Protein AF-A0A7R9HGD5-F1 (afdb_monomer)

Sequence (124 aa):
MEGQLSLEMETNQNRPCTAWNLSVLYHETDTSDETGDLAHTFCPRDIVKSYSLPWRLGTVLLRLRAMTRTLPEYVLRWRSQSVFANTRVSGPTTTPKQSAACHSARATYKFLSALSLLVLVVNC

Radius of gyration: 26.44 Å; Cα contacts (8 Å, |Δi|>4): 185; chains: 1; bounding box: 60×54×50 Å

Secondary structure (DSSP, 8-state):
-EEEEEEEEE------TTTEEEEEEEE-TT---TT-EEEEEE-TT-SEEEEEPPSS-SEEEEEEEE-SSSPP--EEEEEEEEE-----------------------------SS----------

Structure (mmCIF, N/CA/C/O backbone):
data_AF-A0A7R9HGD5-F1
#
_entry.id   AF-A0A7R9HGD5-F1
#
loop_
_atom_site.group_PDB
_atom_site.id
_atom_site.type_symbol
_atom_site.label_atom_id
_atom_site.label_alt_id
_atom_site.label_comp_id
_atom_site.label_asym_id
_atom_site.label_entity_id
_atom_site.label_seq_id
_atom_site.pdbx_PDB_ins_code
_atom_site.Cartn_x
_atom_site.Cartn_y
_atom_site.Cartn_z
_atom_site.occupancy
_atom_site.B_iso_or_equiv
_atom_site.auth_seq_id
_atom_site.auth_comp_id
_atom_site.auth_asym_id
_atom_site.auth_atom_id
_atom_site.pdbx_PDB_model_num
ATOM 1 N N . MET A 1 1 ? 13.641 5.629 -20.429 1.00 52.06 1 MET A N 1
ATOM 2 C CA . MET A 1 1 ? 14.027 6.230 -19.137 1.00 52.06 1 MET A CA 1
ATOM 3 C C . MET A 1 1 ? 13.752 5.163 -18.099 1.00 52.06 1 MET A C 1
ATOM 5 O O . MET A 1 1 ? 12.608 4.749 -18.002 1.00 52.06 1 MET A O 1
ATOM 9 N N . GLU A 1 2 ? 14.780 4.611 -17.461 1.00 63.50 2 GLU A N 1
ATOM 10 C CA . GLU A 1 2 ? 14.607 3.523 -16.488 1.00 63.50 2 GLU A CA 1
ATOM 11 C C . GLU A 1 2 ? 14.627 4.124 -15.088 1.00 63.50 2 GLU A C 1
ATOM 13 O O . GLU A 1 2 ? 15.491 4.946 -14.763 1.00 63.50 2 GLU A O 1
ATOM 18 N N . GLY A 1 3 ? 13.639 3.777 -14.272 1.00 72.81 3 GLY A N 1
ATOM 19 C CA . GLY A 1 3 ? 13.508 4.343 -12.943 1.00 72.81 3 GLY A CA 1
ATOM 20 C C . GLY A 1 3 ? 12.855 3.372 -11.980 1.00 72.81 3 GLY A C 1
ATOM 21 O O . GLY A 1 3 ? 11.968 2.616 -12.355 1.00 72.81 3 GLY A O 1
ATOM 22 N N . GLN A 1 4 ? 13.306 3.387 -10.733 1.00 84.25 4 GLN A N 1
ATOM 23 C CA . GLN A 1 4 ? 12.769 2.543 -9.678 1.00 84.25 4 GLN A CA 1
ATOM 24 C C . GLN A 1 4 ? 11.782 3.344 -8.831 1.00 84.25 4 GLN A C 1
ATOM 26 O O . GLN A 1 4 ? 12.113 4.422 -8.327 1.00 84.25 4 GLN A O 1
ATOM 31 N N . LEU A 1 5 ? 10.574 2.812 -8.646 1.00 88.31 5 LEU A N 1
ATOM 32 C CA . LEU A 1 5 ? 9.587 3.366 -7.725 1.00 88.31 5 LEU A CA 1
ATOM 33 C C . LEU A 1 5 ? 9.574 2.533 -6.443 1.00 88.31 5 LEU A C 1
ATOM 35 O O . LEU A 1 5 ? 9.388 1.319 -6.472 1.00 88.31 5 LEU A O 1
ATOM 39 N N . SER A 1 6 ? 9.757 3.196 -5.309 1.00 90.94 6 SER A N 1
AT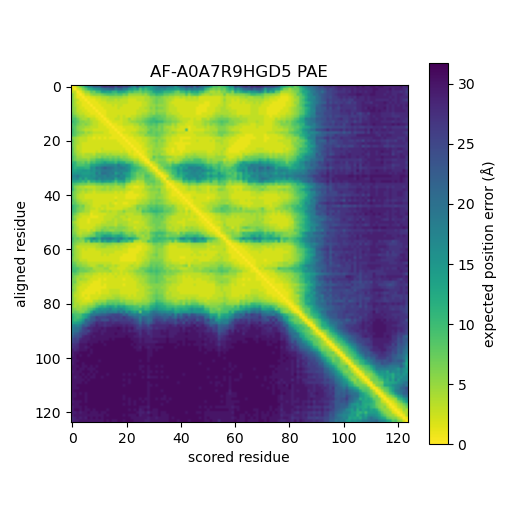OM 40 C CA . SER A 1 6 ? 9.612 2.590 -3.986 1.00 90.94 6 SER A CA 1
ATO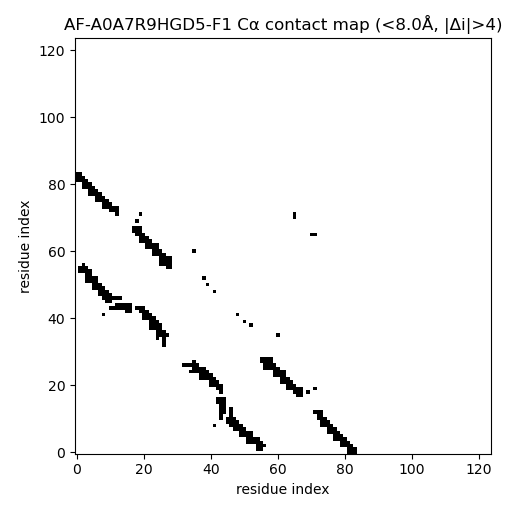M 41 C C . SER A 1 6 ? 8.382 3.160 -3.299 1.00 90.94 6 SER A C 1
ATOM 43 O O . SER A 1 6 ? 8.152 4.369 -3.324 1.00 90.94 6 SER A O 1
ATOM 45 N N . LEU A 1 7 ? 7.587 2.277 -2.713 1.00 93.44 7 LEU A N 1
ATOM 46 C CA . LEU A 1 7 ? 6.416 2.585 -1.908 1.00 93.44 7 LEU A CA 1
ATOM 47 C C . LEU A 1 7 ? 6.696 2.175 -0.471 1.00 93.44 7 LEU A C 1
ATOM 49 O O . LEU A 1 7 ? 7.318 1.147 -0.225 1.00 93.44 7 LEU A O 1
ATOM 53 N N . GLU A 1 8 ? 6.2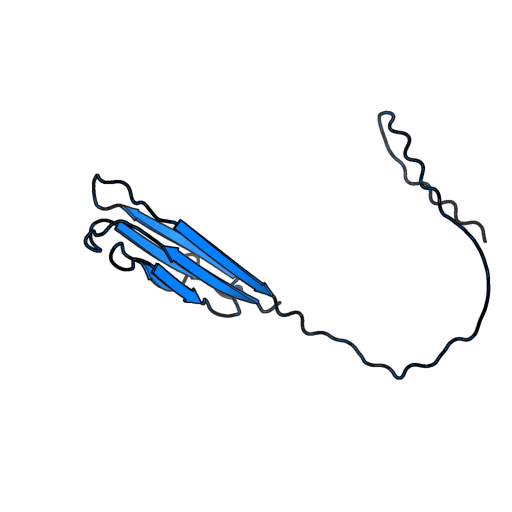10 2.957 0.472 1.00 95.25 8 GLU A N 1
ATOM 54 C CA . GLU A 1 8 ? 6.219 2.648 1.891 1.00 95.25 8 GLU A CA 1
ATOM 55 C C . GLU A 1 8 ? 4.838 2.949 2.447 1.00 95.25 8 GLU A C 1
ATOM 57 O O . GLU A 1 8 ? 4.296 4.034 2.236 1.00 95.25 8 GLU A O 1
ATOM 62 N N . MET A 1 9 ? 4.272 1.977 3.143 1.00 95.31 9 MET A N 1
ATOM 63 C CA . MET A 1 9 ? 3.030 2.122 3.867 1.00 95.31 9 MET A CA 1
ATOM 64 C C . MET A 1 9 ? 3.299 1.990 5.360 1.00 95.31 9 MET A C 1
ATOM 66 O O . MET A 1 9 ? 4.035 1.106 5.794 1.00 95.31 9 MET A O 1
ATOM 70 N N . GLU A 1 10 ? 2.684 2.874 6.130 1.00 97.06 10 GLU A N 1
ATOM 71 C CA . GLU A 1 10 ? 2.703 2.874 7.584 1.00 97.06 10 GLU A CA 1
ATOM 72 C C . GLU A 1 10 ? 1.271 2.962 8.120 1.00 97.06 10 GLU A C 1
ATOM 74 O O . GLU A 1 10 ? 0.435 3.680 7.573 1.00 97.06 10 GLU A O 1
ATOM 79 N N . THR A 1 11 ? 0.969 2.251 9.200 1.00 95.94 11 THR A N 1
ATOM 80 C CA . THR A 1 11 ? -0.320 2.307 9.892 1.00 95.94 11 THR A CA 1
ATOM 81 C C . THR A 1 11 ? -0.146 2.041 11.381 1.00 95.94 11 THR A C 1
ATOM 83 O O . THR A 1 11 ? 0.613 1.170 11.795 1.00 95.94 11 THR A O 1
ATOM 86 N N . ASN A 1 12 ? -0.905 2.767 12.202 1.00 95.94 12 ASN A N 1
ATOM 87 C CA . ASN A 1 12 ? -0.982 2.529 13.646 1.00 95.94 12 ASN A CA 1
ATOM 88 C C . ASN A 1 12 ? -2.152 1.599 14.024 1.00 95.94 12 ASN A C 1
ATOM 90 O O . ASN A 1 12 ? -2.405 1.349 15.204 1.00 95.94 12 ASN A O 1
ATOM 94 N N . GLN A 1 13 ? -2.898 1.083 13.041 1.00 92.25 13 GLN A N 1
ATOM 95 C CA . GLN A 1 13 ? -4.088 0.276 13.287 1.00 92.25 13 GLN A CA 1
ATOM 96 C C . GLN A 1 13 ? -3.748 -1.204 13.463 1.00 92.25 13 GLN A C 1
ATOM 98 O O . GLN A 1 13 ? -3.577 -1.940 12.500 1.00 92.25 13 GLN A O 1
ATOM 103 N N . ASN A 1 14 ? -3.792 -1.701 14.700 1.00 92.12 14 ASN A N 1
ATOM 104 C CA . ASN A 1 14 ? -3.615 -3.128 14.983 1.00 92.12 14 ASN A CA 1
ATOM 105 C C . ASN A 1 14 ? -4.911 -3.936 14.741 1.00 92.12 14 ASN A C 1
ATOM 107 O O . ASN A 1 14 ? -5.574 -4.398 15.674 1.00 92.12 14 ASN A O 1
ATOM 111 N N . ARG A 1 15 ? -5.316 -4.067 13.476 1.00 92.12 15 ARG A N 1
ATOM 112 C CA . ARG A 1 15 ? -6.539 -4.766 13.036 1.00 92.12 15 ARG A CA 1
ATOM 113 C C . ARG A 1 15 ? -6.195 -6.012 12.202 1.00 92.12 15 ARG A C 1
ATOM 115 O O . ARG A 1 15 ? -5.076 -6.132 11.709 1.00 92.12 15 ARG A O 1
ATOM 122 N N . PRO A 1 16 ? -7.105 -6.994 12.060 1.00 94.38 16 PRO A N 1
ATOM 123 C CA . PRO A 1 16 ? -6.870 -8.124 11.158 1.00 94.38 16 PRO A CA 1
ATOM 124 C C . PRO A 1 16 ? -6.791 -7.658 9.693 1.00 94.38 16 PRO A C 1
ATOM 126 O O . PRO A 1 16 ? -7.418 -6.665 9.333 1.00 94.38 16 PRO A O 1
ATOM 129 N N . CYS A 1 17 ? -6.100 -8.405 8.821 1.00 93.50 17 CYS A N 1
ATOM 130 C CA . CYS A 1 17 ? -6.035 -8.100 7.379 1.00 93.50 17 CYS A CA 1
ATOM 131 C C . CYS A 1 17 ? -7.411 -8.119 6.677 1.00 93.50 17 CYS A C 1
ATOM 133 O O . CYS A 1 17 ? -7.560 -7.588 5.582 1.00 93.50 17 CYS A O 1
ATOM 135 N N . THR A 1 18 ? -8.431 -8.709 7.307 1.00 94.88 18 THR A N 1
ATOM 136 C CA . THR A 1 18 ? -9.827 -8.672 6.849 1.00 94.88 18 THR A CA 1
ATOM 137 C C . THR A 1 18 ? -10.539 -7.360 7.177 1.00 94.88 18 THR A C 1
ATOM 139 O O . THR A 1 18 ? -11.689 -7.196 6.788 1.00 94.88 18 THR A O 1
ATOM 142 N N . ALA A 1 19 ? -9.897 -6.426 7.890 1.00 96.44 19 ALA A N 1
ATOM 143 C CA . ALA A 1 19 ? -10.467 -5.113 8.173 1.00 96.44 19 ALA A CA 1
ATOM 144 C C . ALA A 1 19 ? -10.358 -4.178 6.965 1.00 96.44 19 ALA A C 1
ATOM 146 O O . ALA A 1 19 ? -11.340 -3.563 6.546 1.00 96.44 19 ALA A O 1
ATOM 147 N N . TRP A 1 20 ? -9.166 -4.107 6.379 1.00 96.75 20 TRP A N 1
ATOM 148 C CA . TRP A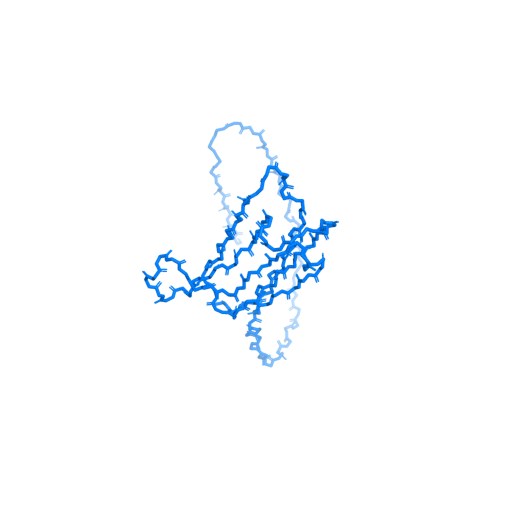 1 20 ? -8.906 -3.422 5.123 1.00 96.75 20 TRP A CA 1
ATOM 149 C C . TRP A 1 20 ? -7.578 -3.900 4.528 1.00 96.75 20 TRP A C 1
ATOM 151 O O . TRP A 1 20 ? -6.754 -4.470 5.238 1.00 96.75 20 TRP A O 1
ATOM 161 N N . ASN A 1 21 ? -7.371 -3.685 3.231 1.00 96.75 21 ASN A N 1
ATOM 162 C CA . ASN A 1 21 ? -6.084 -3.912 2.578 1.00 96.75 21 ASN A CA 1
ATOM 163 C C . ASN A 1 21 ? -5.819 -2.867 1.486 1.00 96.75 21 ASN A C 1
ATOM 165 O O . ASN A 1 21 ? -6.747 -2.205 1.016 1.00 96.75 21 ASN A O 1
ATOM 169 N N . LEU A 1 22 ? -4.551 -2.699 1.116 1.00 95.88 22 LEU A N 1
ATOM 170 C CA . LEU A 1 22 ? -4.118 -1.826 0.029 1.00 95.88 22 LEU A CA 1
ATOM 171 C C . LEU A 1 22 ? -3.278 -2.644 -0.948 1.00 95.88 22 LEU A C 1
ATOM 173 O O . LEU A 1 22 ? -2.164 -3.053 -0.629 1.00 95.88 22 LEU A O 1
ATOM 177 N N . SER A 1 23 ? -3.823 -2.889 -2.133 1.00 94.81 23 SER A N 1
ATOM 178 C CA . SER A 1 23 ? -3.136 -3.597 -3.208 1.00 94.81 23 SER A CA 1
ATOM 179 C C . SER A 1 23 ? -2.439 -2.616 -4.142 1.00 94.81 23 SER A C 1
ATOM 181 O O . SER A 1 23 ? -3.008 -1.592 -4.522 1.00 94.81 23 SER A O 1
ATOM 183 N N . VAL A 1 24 ? -1.214 -2.952 -4.523 1.00 92.88 24 VAL A N 1
ATOM 184 C CA . VAL A 1 24 ? -0.413 -2.247 -5.519 1.00 92.88 24 VAL A CA 1
ATOM 185 C C . VAL A 1 24 ? -0.457 -3.058 -6.799 1.00 92.88 24 VAL A C 1
ATOM 187 O O . VAL A 1 24 ? -0.009 -4.204 -6.815 1.00 92.88 24 VAL A O 1
ATOM 190 N N . LEU A 1 25 ? -0.998 -2.461 -7.852 1.00 90.44 25 LEU A N 1
ATOM 191 C CA . LEU A 1 25 ? -1.010 -3.016 -9.194 1.00 90.44 25 LEU A CA 1
ATOM 192 C C . LEU A 1 25 ? -0.093 -2.182 -10.083 1.00 90.44 25 LEU A C 1
ATOM 194 O O . LEU A 1 25 ? 0.012 -0.970 -9.890 1.00 90.44 25 LEU A O 1
ATOM 198 N N . TYR A 1 26 ? 0.566 -2.804 -11.049 1.00 86.31 26 TYR A N 1
ATOM 199 C CA . TYR A 1 26 ? 1.382 -2.092 -12.024 1.00 86.31 26 TYR A CA 1
ATOM 200 C C . TYR A 1 26 ? 1.141 -2.616 -13.428 1.00 86.31 26 TYR A C 1
ATOM 202 O O . TYR A 1 26 ? 0.797 -3.775 -13.608 1.00 86.31 26 TYR A O 1
ATOM 210 N N . HIS A 1 27 ? 1.364 -1.772 -14.425 1.00 82.31 27 HIS A N 1
ATOM 211 C CA . HIS A 1 27 ? 1.503 -2.238 -15.796 1.00 82.31 27 HIS A CA 1
ATOM 212 C C . HIS A 1 27 ? 2.846 -1.807 -16.361 1.00 82.31 27 HIS A C 1
ATOM 214 O O . HIS A 1 27 ? 3.385 -0.741 -16.032 1.00 82.31 27 HIS A O 1
ATOM 220 N N . GLU A 1 28 ? 3.379 -2.657 -17.223 1.00 76.69 28 GLU A N 1
ATOM 221 C CA . GLU A 1 28 ? 4.514 -2.319 -18.060 1.00 76.69 28 GLU A CA 1
ATOM 222 C C . GLU A 1 28 ? 4.022 -1.468 -19.230 1.00 76.69 28 GLU A C 1
ATOM 224 O O . GLU A 1 28 ? 2.889 -1.592 -19.685 1.00 76.69 28 GLU A O 1
ATOM 229 N N . THR A 1 29 ? 4.860 -0.557 -19.710 1.00 69.44 29 THR A N 1
ATOM 230 C CA . THR A 1 29 ? 4.487 0.389 -20.772 1.00 69.44 29 THR A CA 1
ATOM 231 C C . THR A 1 29 ? 4.177 -0.297 -22.110 1.00 69.44 29 THR A C 1
ATOM 233 O O . THR A 1 29 ? 3.552 0.312 -22.973 1.00 69.44 29 THR A O 1
ATOM 236 N N . ASP A 1 30 ? 4.613 -1.549 -22.270 1.00 69.69 30 ASP A N 1
ATOM 237 C CA . ASP A 1 30 ? 4.551 -2.315 -23.516 1.00 69.69 30 ASP A CA 1
ATOM 238 C C . ASP A 1 30 ? 3.407 -3.350 -23.544 1.00 69.69 30 ASP A C 1
ATOM 240 O O . ASP A 1 30 ? 3.251 -4.061 -24.538 1.00 69.69 30 ASP A O 1
ATOM 244 N N . THR A 1 31 ? 2.590 -3.454 -22.486 1.00 66.69 31 THR A N 1
ATOM 245 C CA . THR A 1 31 ? 1.487 -4.424 -22.410 1.00 66.69 31 THR A CA 1
ATOM 246 C C . THR A 1 31 ? 0.125 -3.734 -22.498 1.00 66.69 31 THR A C 1
ATOM 248 O O . THR A 1 31 ? -0.141 -2.737 -21.833 1.00 66.69 31 THR A O 1
ATOM 251 N N . SER A 1 32 ? -0.780 -4.267 -23.327 1.00 67.75 32 SER A N 1
ATOM 252 C CA . SER A 1 32 ? -2.153 -3.757 -23.495 1.00 67.75 32 SER A CA 1
ATOM 253 C C . SER A 1 32 ? -3.096 -4.168 -22.356 1.00 67.75 32 SER A C 1
ATOM 255 O O . SER A 1 32 ? -4.312 -4.190 -22.542 1.00 67.75 32 SER A O 1
ATOM 257 N N . ASP A 1 33 ? -2.548 -4.596 -21.220 1.00 66.19 33 ASP A N 1
ATOM 258 C CA . ASP A 1 33 ? -3.316 -5.208 -20.147 1.00 66.19 33 ASP A CA 1
ATOM 259 C C . ASP A 1 33 ? -3.827 -4.121 -19.197 1.00 66.19 33 ASP A C 1
ATOM 261 O O . ASP A 1 33 ? -3.085 -3.549 -18.398 1.00 66.19 33 ASP A O 1
ATOM 265 N N . GLU A 1 34 ? -5.116 -3.796 -19.301 1.00 64.88 34 GLU A N 1
ATOM 266 C CA . GLU A 1 34 ? -5.704 -2.651 -18.592 1.00 64.88 34 GLU A CA 1
ATOM 267 C C . GLU A 1 34 ? -5.802 -2.854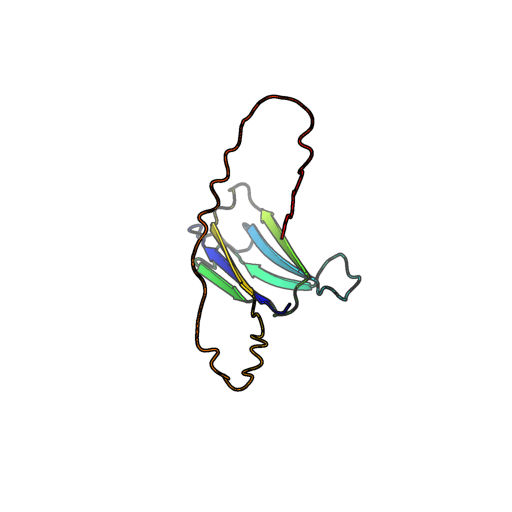 -17.071 1.00 64.88 34 GLU A C 1
ATOM 269 O O . GLU A 1 34 ? -5.969 -1.892 -16.321 1.00 64.88 34 GLU A O 1
ATOM 274 N N . THR A 1 35 ? -5.700 -4.099 -16.592 1.00 66.06 35 THR A N 1
ATOM 275 C CA . THR A 1 35 ? -5.902 -4.421 -15.169 1.00 66.06 35 THR A CA 1
ATOM 276 C C . THR A 1 35 ? -4.607 -4.337 -14.346 1.00 66.06 35 THR A C 1
ATOM 278 O O . THR A 1 35 ? -4.680 -4.088 -13.140 1.00 66.06 35 THR A O 1
ATOM 281 N N . GLY A 1 36 ? -3.436 -4.443 -14.989 1.00 76.06 36 GLY A N 1
ATOM 282 C CA . GLY A 1 36 ? -2.125 -4.483 -14.334 1.00 76.06 36 GLY A CA 1
ATOM 283 C C . GLY A 1 36 ? -1.899 -5.721 -13.447 1.00 76.06 36 GLY A C 1
ATOM 284 O O . GLY A 1 36 ? -2.835 -6.320 -12.917 1.00 76.06 36 GLY A O 1
ATOM 285 N N . ASP A 1 37 ? -0.638 -6.091 -13.244 1.00 83.38 37 ASP A N 1
ATOM 286 C CA . ASP A 1 37 ? -0.229 -7.198 -12.383 1.00 83.38 37 ASP A CA 1
ATOM 287 C C . ASP A 1 37 ? -0.227 -6.792 -10.906 1.00 83.38 37 ASP A C 1
ATOM 289 O O . ASP A 1 37 ? 0.182 -5.687 -10.534 1.00 83.38 37 ASP A O 1
ATOM 293 N N . LEU A 1 38 ? -0.655 -7.708 -10.030 1.00 89.19 38 LEU A N 1
ATOM 294 C CA . LEU A 1 38 ? -0.610 -7.502 -8.583 1.00 89.19 38 LEU A CA 1
ATOM 295 C C . LEU A 1 38 ? 0.832 -7.627 -8.072 1.00 89.19 38 LEU A C 1
ATOM 297 O O . LEU A 1 38 ? 1.356 -8.728 -7.923 1.00 89.19 38 LEU A O 1
ATOM 301 N N . ALA A 1 39 ? 1.438 -6.500 -7.712 1.00 88.56 39 ALA A N 1
ATOM 302 C CA . ALA A 1 39 ? 2.773 -6.456 -7.123 1.00 88.56 39 ALA A CA 1
ATOM 303 C C . ALA A 1 39 ? 2.769 -6.872 -5.646 1.00 88.56 39 ALA A C 1
ATOM 305 O O . ALA A 1 39 ? 3.564 -7.704 -5.206 1.00 88.56 39 ALA A O 1
ATOM 306 N N . HIS A 1 40 ? 1.897 -6.249 -4.851 1.00 91.31 40 HIS A N 1
ATOM 307 C CA . HIS A 1 40 ? 1.869 -6.454 -3.406 1.00 91.31 40 HIS A CA 1
ATOM 308 C C . HIS A 1 40 ? 0.513 -6.089 -2.803 1.00 91.31 40 HIS A C 1
ATOM 310 O O . HIS A 1 40 ? -0.229 -5.290 -3.366 1.00 91.31 40 HIS A O 1
ATOM 316 N N . THR A 1 41 ? 0.186 -6.653 -1.640 1.00 94.50 41 THR A N 1
ATOM 317 C CA . THR A 1 41 ? -0.977 -6.244 -0.844 1.00 94.50 41 THR A CA 1
ATOM 318 C C . THR A 1 41 ? -0.554 -6.033 0.597 1.00 94.50 41 THR A C 1
ATOM 320 O O . THR A 1 41 ? -0.142 -6.978 1.261 1.00 94.50 41 THR A O 1
ATOM 323 N N . PHE A 1 42 ? -0.696 -4.801 1.067 1.00 94.88 42 PHE A N 1
ATOM 324 C CA . PHE A 1 42 ? -0.452 -4.414 2.447 1.00 94.88 42 PHE A CA 1
ATOM 325 C C . PHE A 1 42 ? -1.719 -4.579 3.285 1.00 94.88 42 PHE A C 1
ATOM 327 O O . PHE A 1 42 ? -2.835 -4.347 2.801 1.00 94.88 42 PHE A O 1
ATOM 334 N N . CYS A 1 43 ? -1.554 -4.923 4.556 1.00 94.38 43 CYS A N 1
ATOM 335 C CA . CYS A 1 43 ? -2.647 -5.045 5.509 1.00 94.38 43 CYS A CA 1
ATOM 336 C C . CYS A 1 43 ? -2.340 -4.289 6.820 1.00 94.38 43 CYS A C 1
ATOM 338 O O . CYS A 1 43 ? -1.211 -3.867 7.041 1.00 94.38 43 CYS A O 1
ATOM 340 N N . PRO A 1 44 ? -3.306 -4.127 7.744 1.00 93.50 44 PRO A N 1
ATOM 341 C CA . PRO A 1 44 ? -3.125 -3.315 8.947 1.00 93.50 44 PRO A CA 1
ATOM 342 C C . PRO A 1 44 ? -2.083 -3.897 9.918 1.00 93.50 44 PRO A C 1
ATOM 344 O O . PRO A 1 44 ? -1.547 -3.197 10.768 1.00 93.50 44 PRO A O 1
ATOM 347 N N . ARG A 1 45 ? -1.782 -5.200 9.810 1.00 93.12 45 ARG A N 1
ATOM 348 C CA . ARG A 1 45 ? -0.710 -5.848 10.586 1.00 93.12 45 ARG A CA 1
ATOM 349 C C . ARG A 1 45 ? 0.684 -5.472 10.095 1.00 93.12 45 ARG A C 1
ATOM 351 O O . ARG A 1 45 ? 1.638 -5.610 10.858 1.00 93.12 45 ARG A O 1
ATOM 358 N N . ASP A 1 46 ? 0.795 -4.980 8.867 1.00 88.25 46 ASP A N 1
ATOM 359 C CA . ASP A 1 46 ? 2.032 -4.469 8.298 1.00 88.25 46 ASP A CA 1
ATOM 360 C C . ASP A 1 46 ? 2.249 -3.028 8.787 1.00 88.25 46 ASP A C 1
ATOM 362 O O . ASP A 1 46 ? 2.111 -2.079 8.023 1.00 88.25 46 ASP A O 1
ATOM 366 N N . ILE A 1 47 ? 2.557 -2.872 10.086 1.00 89.50 47 ILE A N 1
ATOM 367 C CA . ILE A 1 47 ? 2.692 -1.569 10.775 1.00 89.50 47 ILE A CA 1
ATOM 368 C C . ILE A 1 47 ? 3.545 -0.592 9.958 1.00 89.50 47 ILE A C 1
ATOM 370 O O . ILE A 1 47 ? 3.160 0.558 9.785 1.00 89.50 47 ILE A O 1
ATOM 374 N N . VAL A 1 48 ? 4.684 -1.057 9.435 1.00 94.69 48 VAL A N 1
ATOM 375 C CA . VAL A 1 48 ? 5.484 -0.344 8.433 1.00 94.69 48 VAL A CA 1
ATOM 376 C C . VAL A 1 48 ? 6.023 -1.354 7.428 1.00 94.69 48 VAL A C 1
ATOM 378 O O . VAL A 1 48 ? 6.720 -2.302 7.807 1.00 94.69 48 VAL A O 1
ATOM 381 N N . LYS A 1 49 ? 5.743 -1.149 6.140 1.00 93.81 49 LYS A N 1
ATOM 382 C CA . LYS A 1 49 ? 6.288 -1.970 5.056 1.00 93.81 49 LYS A CA 1
ATOM 383 C C . LYS A 1 49 ? 6.633 -1.156 3.825 1.00 93.81 49 LYS A C 1
ATOM 385 O O . LYS A 1 49 ? 5.847 -0.337 3.365 1.00 93.81 49 LYS A O 1
ATOM 390 N N . SER A 1 50 ? 7.783 -1.476 3.241 1.00 92.88 50 SER A N 1
ATOM 391 C CA . SER A 1 50 ? 8.246 -0.890 1.986 1.00 92.88 50 SER A CA 1
ATOM 392 C C . SER A 1 50 ? 8.303 -1.946 0.885 1.00 92.88 50 SER A C 1
ATOM 394 O O . SER A 1 50 ? 8.703 -3.086 1.126 1.00 92.88 50 SER A O 1
ATOM 396 N N . TYR A 1 51 ? 7.923 -1.559 -0.328 1.00 90.88 51 TYR A N 1
ATOM 397 C CA . TYR A 1 51 ? 7.955 -2.383 -1.528 1.00 90.88 51 TYR A CA 1
ATOM 398 C C . TYR A 1 51 ? 8.607 -1.603 -2.670 1.00 90.88 51 TYR A C 1
ATOM 400 O O . TYR A 1 51 ? 8.258 -0.451 -2.923 1.00 90.88 51 TYR A O 1
ATOM 408 N N . SER A 1 52 ? 9.562 -2.228 -3.355 1.00 89.62 52 SER A N 1
ATOM 409 C CA . SER A 1 52 ? 10.188 -1.652 -4.547 1.00 89.62 52 SER A CA 1
ATOM 410 C C . SER A 1 52 ? 9.599 -2.311 -5.777 1.00 89.62 52 SER A C 1
ATOM 412 O O . SER A 1 52 ? 9.675 -3.528 -5.925 1.00 89.62 52 SER A O 1
ATOM 414 N N . LEU A 1 53 ? 9.010 -1.500 -6.642 1.00 87.62 53 LEU A N 1
ATOM 415 C CA . LEU A 1 53 ? 8.454 -1.958 -7.899 1.00 87.62 53 LEU A CA 1
ATOM 416 C C . LEU A 1 53 ? 9.566 -2.165 -8.953 1.00 87.62 53 LEU A C 1
ATOM 418 O O . LEU A 1 53 ? 10.667 -1.619 -8.802 1.00 87.62 53 LEU A O 1
ATOM 422 N N . PRO A 1 54 ? 9.282 -2.936 -10.019 1.00 83.62 54 PRO A N 1
ATOM 423 C CA . PRO A 1 54 ? 10.169 -3.103 -11.173 1.00 83.62 54 PRO A CA 1
ATOM 424 C C . PRO A 1 54 ? 10.683 -1.788 -11.794 1.00 83.62 54 PRO A C 1
ATOM 4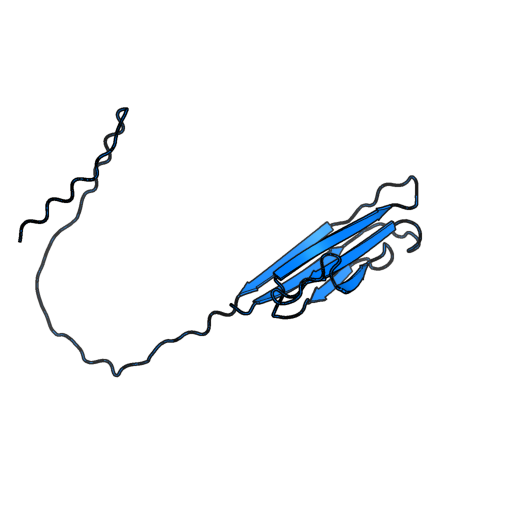26 O O . PRO A 1 54 ? 10.114 -0.721 -11.610 1.00 83.62 54 PRO A O 1
ATOM 429 N N . TRP A 1 55 ? 11.768 -1.848 -12.569 1.00 75.94 55 TRP A N 1
ATOM 430 C CA . TRP A 1 55 ? 12.419 -0.657 -13.152 1.00 75.94 55 TRP A CA 1
ATOM 431 C C . TRP A 1 55 ? 11.715 -0.064 -14.383 1.00 75.94 55 TRP A C 1
ATOM 433 O O . TRP A 1 55 ? 12.038 1.044 -14.820 1.00 75.94 55 TRP A O 1
ATOM 443 N N . ARG A 1 56 ? 10.796 -0.821 -14.987 1.00 73.19 56 ARG A N 1
ATOM 444 C CA . ARG A 1 56 ? 10.103 -0.463 -16.230 1.00 73.19 56 ARG A CA 1
ATOM 445 C C . ARG A 1 56 ? 8.594 -0.451 -16.024 1.00 73.19 56 ARG A C 1
ATOM 447 O O . ARG A 1 56 ? 7.867 -1.267 -16.572 1.00 73.19 56 ARG A O 1
ATOM 454 N N . LEU A 1 57 ? 8.140 0.470 -15.186 1.00 73.38 57 LEU A N 1
ATOM 455 C CA . LEU A 1 57 ? 6.718 0.664 -14.913 1.00 73.38 57 LEU A CA 1
ATOM 456 C C . LEU A 1 57 ? 6.203 1.806 -15.779 1.00 73.38 57 LEU A C 1
ATOM 458 O O . LEU A 1 57 ? 6.829 2.866 -15.822 1.00 73.38 57 LEU A O 1
ATOM 462 N N . GLY A 1 58 ? 5.053 1.600 -16.413 1.00 70.56 58 GLY A N 1
ATOM 463 C CA . GLY A 1 58 ? 4.297 2.676 -17.047 1.00 70.56 58 GLY A CA 1
ATOM 464 C C . GLY A 1 58 ? 3.492 3.438 -15.998 1.00 70.56 58 GLY A C 1
ATOM 465 O O . GLY A 1 58 ? 3.743 4.614 -15.738 1.00 70.56 58 GLY A O 1
ATOM 466 N N . THR A 1 59 ? 2.575 2.736 -15.329 1.00 81.38 59 THR A N 1
ATOM 467 C CA . THR A 1 59 ? 1.729 3.306 -14.271 1.00 81.38 59 THR A CA 1
ATOM 468 C C . THR A 1 59 ? 1.554 2.321 -13.125 1.00 81.38 59 THR A C 1
ATOM 470 O O . THR A 1 59 ? 1.576 1.102 -13.306 1.00 81.38 59 THR A O 1
ATOM 473 N N . VAL A 1 60 ? 1.336 2.872 -11.933 1.00 87.06 60 VAL A N 1
ATOM 474 C CA . VAL A 1 60 ? 1.008 2.123 -10.722 1.00 87.06 60 VAL A CA 1
ATOM 475 C C . VAL A 1 60 ? -0.373 2.534 -10.247 1.00 87.06 60 VAL A C 1
ATOM 477 O O . VAL A 1 60 ? -0.661 3.721 -10.102 1.00 87.06 60 VAL A O 1
ATOM 480 N N . LEU A 1 61 ? -1.215 1.543 -9.982 1.00 89.56 61 LEU A N 1
ATOM 481 C CA . LEU A 1 61 ? -2.560 1.718 -9.471 1.00 89.56 61 LEU A CA 1
ATOM 482 C C . LEU A 1 61 ? -2.635 1.196 -8.038 1.00 89.56 61 LEU A C 1
ATOM 484 O O . LEU A 1 61 ? -2.159 0.109 -7.715 1.00 89.56 61 LEU A O 1
ATOM 488 N N . LEU A 1 62 ? -3.242 1.989 -7.163 1.00 92.62 62 LEU A N 1
ATOM 489 C CA . LEU A 1 62 ? -3.403 1.651 -5.756 1.00 92.62 62 LEU A CA 1
ATOM 490 C C . LEU A 1 62 ? -4.877 1.379 -5.487 1.00 92.62 62 LEU A C 1
ATOM 492 O O . LEU A 1 62 ? -5.726 2.246 -5.687 1.00 92.62 62 LEU A O 1
ATOM 496 N N . ARG A 1 63 ? -5.183 0.171 -5.016 1.00 94.12 63 ARG A N 1
ATOM 497 C CA . ARG A 1 63 ? -6.542 -0.256 -4.688 1.00 94.12 63 ARG A CA 1
ATOM 498 C C . ARG A 1 63 ? -6.679 -0.447 -3.186 1.00 94.12 63 ARG A C 1
ATOM 500 O O . ARG A 1 63 ? -6.234 -1.453 -2.642 1.00 94.12 63 ARG A O 1
ATOM 507 N N . LEU A 1 64 ? -7.350 0.494 -2.528 1.00 95.44 64 LEU A N 1
ATOM 508 C CA . LEU A 1 64 ? -7.751 0.365 -1.128 1.00 95.44 64 LEU A CA 1
ATOM 509 C C . LEU A 1 64 ? -9.103 -0.352 -1.035 1.00 95.44 64 LEU A C 1
ATOM 511 O O . LEU A 1 64 ? -10.077 0.066 -1.662 1.00 95.44 64 LEU A O 1
ATOM 515 N N . ARG A 1 65 ? -9.190 -1.404 -0.219 1.00 96.19 65 ARG A N 1
ATOM 516 C CA . ARG A 1 65 ? -10.451 -2.083 0.097 1.00 96.19 65 ARG A CA 1
ATOM 517 C C . ARG A 1 65 ? -10.719 -2.012 1.592 1.00 96.19 65 ARG A C 1
ATOM 519 O O . ARG A 1 65 ? -10.051 -2.685 2.368 1.00 96.19 65 ARG A O 1
ATOM 526 N N . ALA A 1 66 ? -11.732 -1.248 1.987 1.00 96.38 66 ALA A N 1
ATOM 527 C CA . ALA A 1 66 ? -12.268 -1.271 3.344 1.00 96.38 66 ALA A CA 1
ATOM 528 C C . ALA A 1 66 ? -13.358 -2.347 3.457 1.00 96.38 66 ALA A C 1
ATOM 530 O O . ALA A 1 66 ? -14.280 -2.396 2.646 1.00 96.38 66 ALA A O 1
ATOM 531 N N . MET A 1 67 ? -13.239 -3.229 4.446 1.00 96.31 67 MET A N 1
ATOM 532 C CA . MET A 1 67 ? -14.145 -4.364 4.679 1.00 96.31 67 MET A CA 1
ATOM 533 C C . MET A 1 67 ? -14.873 -4.252 6.028 1.00 96.31 67 MET A C 1
ATOM 535 O O . MET A 1 67 ? -15.700 -5.092 6.372 1.00 96.31 67 MET A O 1
ATOM 539 N N . THR A 1 68 ? -14.593 -3.191 6.788 1.00 94.19 68 THR A N 1
ATOM 540 C CA . THR A 1 68 ? -15.198 -2.896 8.091 1.00 94.19 68 THR A CA 1
ATOM 541 C C . THR A 1 68 ? -15.718 -1.465 8.164 1.00 94.19 68 THR A C 1
ATOM 543 O O . THR A 1 68 ? -15.382 -0.630 7.331 1.00 94.19 68 THR A O 1
ATOM 546 N N . ARG A 1 69 ? -16.512 -1.168 9.202 1.00 93.50 69 ARG A N 1
ATOM 547 C CA . ARG A 1 69 ? -17.032 0.186 9.472 1.00 93.50 69 ARG A CA 1
ATOM 548 C C . ARG A 1 69 ? -15.970 1.163 9.978 1.00 93.50 69 ARG A C 1
ATOM 550 O O . ARG A 1 69 ? -16.149 2.367 9.854 1.00 93.50 69 ARG A O 1
ATOM 557 N N . THR A 1 70 ? -14.896 0.657 10.582 1.00 93.25 70 THR A N 1
ATOM 558 C CA . THR A 1 70 ? -13.759 1.488 10.983 1.00 93.25 70 THR A CA 1
ATOM 559 C C . THR A 1 70 ? -12.993 1.904 9.736 1.00 93.25 70 THR A C 1
ATOM 561 O O . THR A 1 70 ? -12.636 1.050 8.923 1.00 93.25 70 THR A O 1
ATOM 564 N N . LEU A 1 71 ? -12.755 3.206 9.596 1.00 94.50 71 LEU A N 1
ATOM 565 C CA . LEU A 1 71 ? -12.024 3.752 8.461 1.00 94.50 71 LEU A CA 1
ATOM 566 C C . LEU A 1 71 ? -10.550 3.310 8.502 1.00 94.50 71 LEU A C 1
ATOM 568 O O . LEU A 1 71 ? -9.959 3.276 9.588 1.00 94.50 71 LEU A O 1
ATOM 572 N N . PRO A 1 72 ? -9.950 2.972 7.348 1.00 96.00 72 PRO A N 1
ATOM 573 C CA . PRO A 1 72 ? -8.513 2.749 7.251 1.00 96.00 72 PRO A CA 1
ATOM 574 C C . PRO A 1 72 ? -7.734 4.013 7.620 1.00 96.00 72 PRO A C 1
ATOM 576 O O . PRO A 1 72 ? -7.986 5.080 7.065 1.00 96.00 72 PRO A O 1
ATOM 579 N N . GLU A 1 73 ? -6.759 3.880 8.512 1.00 95.50 73 GLU A N 1
ATOM 580 C CA . GLU A 1 73 ? -5.787 4.930 8.823 1.00 95.50 73 GLU A CA 1
ATOM 581 C C . GLU A 1 73 ? -4.405 4.435 8.417 1.00 95.50 73 GLU A C 1
ATOM 583 O O . GLU A 1 73 ? -3.884 3.468 8.979 1.00 95.50 73 GLU A O 1
ATOM 588 N N . TYR A 1 74 ? -3.817 5.085 7.422 1.00 95.25 74 TYR A N 1
ATOM 589 C CA . TYR A 1 74 ? -2.505 4.737 6.901 1.00 95.25 74 TYR A CA 1
ATOM 590 C C . TYR A 1 74 ? -1.818 5.976 6.329 1.00 95.25 74 TYR A C 1
ATOM 592 O O . TYR A 1 74 ? -2.461 6.956 5.951 1.00 95.25 74 TYR A O 1
ATOM 600 N N . VAL A 1 75 ? -0.497 5.909 6.240 1.00 96.69 75 VAL A N 1
ATOM 601 C CA . VAL A 1 75 ? 0.359 6.868 5.554 1.00 96.69 75 VAL A CA 1
ATOM 602 C C . VAL A 1 75 ? 1.022 6.135 4.403 1.00 96.69 75 VAL A C 1
ATOM 604 O O . VAL A 1 75 ? 1.599 5.068 4.593 1.00 96.69 75 VAL A O 1
ATOM 607 N N . LEU A 1 76 ? 0.937 6.710 3.205 1.00 95.25 76 LEU A N 1
ATOM 608 C CA . LEU A 1 76 ? 1.626 6.205 2.028 1.00 95.25 76 LEU A CA 1
ATOM 609 C C . LEU A 1 76 ? 2.710 7.197 1.615 1.00 95.25 76 LEU A C 1
ATOM 611 O O . LEU A 1 76 ? 2.423 8.362 1.341 1.00 95.25 76 LEU A O 1
ATOM 615 N N . ARG A 1 77 ? 3.951 6.723 1.541 1.00 95.69 77 ARG A N 1
ATOM 616 C CA . ARG A 1 77 ? 5.097 7.467 1.018 1.00 95.69 77 ARG A CA 1
ATOM 617 C C . ARG A 1 77 ? 5.586 6.787 -0.250 1.00 95.69 77 ARG A C 1
ATOM 619 O O . ARG A 1 77 ? 5.591 5.564 -0.345 1.00 95.69 77 ARG A O 1
ATOM 626 N N . TRP A 1 78 ? 6.022 7.576 -1.223 1.00 92.75 78 TRP A N 1
ATOM 627 C CA . TRP A 1 78 ? 6.629 7.052 -2.441 1.00 92.75 78 TRP A CA 1
ATOM 628 C C . TRP A 1 78 ? 7.899 7.818 -2.784 1.00 92.75 78 TRP A C 1
ATOM 630 O O . TRP A 1 78 ? 8.036 9.003 -2.474 1.00 92.75 78 TRP A O 1
ATOM 640 N N . ARG A 1 79 ? 8.846 7.134 -3.425 1.00 91.00 79 ARG A N 1
ATOM 641 C CA . ARG A 1 79 ? 10.061 7.744 -3.971 1.00 91.00 79 ARG A CA 1
ATOM 642 C C . ARG A 1 79 ? 10.343 7.169 -5.348 1.00 91.00 79 ARG A C 1
ATOM 644 O O . ARG A 1 79 ? 10.538 5.962 -5.484 1.00 91.00 79 ARG A O 1
ATOM 651 N N . SER A 1 80 ? 10.386 8.045 -6.344 1.00 87.44 80 SER A N 1
ATOM 652 C CA . SER A 1 80 ? 10.792 7.733 -7.713 1.00 87.44 80 SER A CA 1
ATOM 653 C C . SER A 1 80 ? 12.264 8.086 -7.905 1.00 87.44 80 SER A C 1
ATOM 655 O O . SER A 1 80 ? 12.650 9.243 -7.732 1.00 87.44 80 SER A O 1
ATOM 657 N N . GLN A 1 81 ? 13.082 7.110 -8.280 1.00 83.50 81 GLN A N 1
ATOM 658 C CA . GLN A 1 81 ? 14.460 7.335 -8.703 1.00 83.50 81 GLN A CA 1
ATOM 659 C C . GLN A 1 81 ? 14.537 7.134 -10.209 1.00 83.50 81 GLN A C 1
ATOM 661 O O . GLN A 1 81 ? 14.279 6.041 -10.691 1.00 83.50 81 GLN A O 1
ATOM 666 N N . SER A 1 82 ? 14.894 8.169 -10.959 1.00 77.94 82 SER A N 1
ATOM 667 C CA . SER A 1 82 ? 15.160 8.062 -12.396 1.00 77.94 82 SER A CA 1
ATOM 668 C C . SER A 1 82 ? 16.666 8.008 -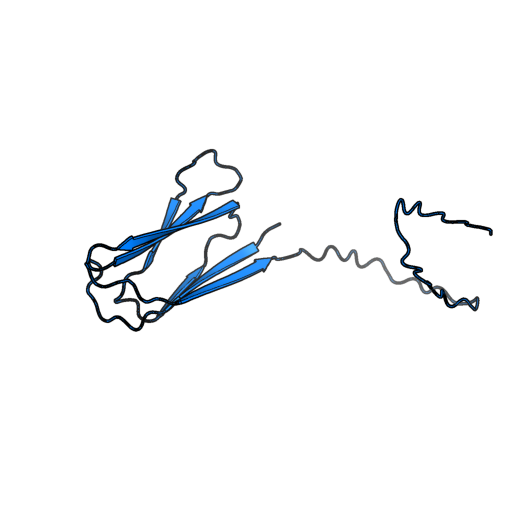12.632 1.00 77.94 82 SER A C 1
ATOM 670 O O . SER A 1 82 ? 17.378 8.945 -12.264 1.00 77.94 82 SER A O 1
ATOM 672 N N . VAL A 1 83 ? 17.155 6.930 -13.252 1.00 69.19 83 VAL A N 1
ATOM 673 C CA . VAL A 1 83 ? 18.564 6.812 -13.637 1.00 69.19 83 VAL A CA 1
ATOM 674 C C . VAL A 1 83 ? 18.723 7.431 -15.017 1.00 69.19 83 VAL A C 1
ATOM 676 O O . VAL A 1 83 ? 18.312 6.878 -16.037 1.00 69.19 83 VAL A O 1
ATOM 679 N N . PHE A 1 84 ? 19.329 8.614 -15.052 1.00 66.25 84 PHE A N 1
ATOM 680 C CA . PHE A 1 84 ? 19.855 9.161 -16.291 1.00 66.25 84 PHE A CA 1
ATOM 681 C C . PHE A 1 84 ? 21.211 8.511 -16.545 1.00 66.25 84 PHE A C 1
ATOM 683 O O . PHE A 1 84 ? 22.161 8.727 -15.791 1.00 66.25 84 PHE A O 1
ATOM 690 N N . ALA A 1 85 ? 21.317 7.716 -17.608 1.00 64.44 85 ALA A N 1
ATOM 691 C CA . ALA A 1 85 ? 22.621 7.342 -18.126 1.00 64.44 85 ALA A CA 1
ATOM 692 C C . ALA A 1 85 ? 23.334 8.637 -18.544 1.00 64.44 85 A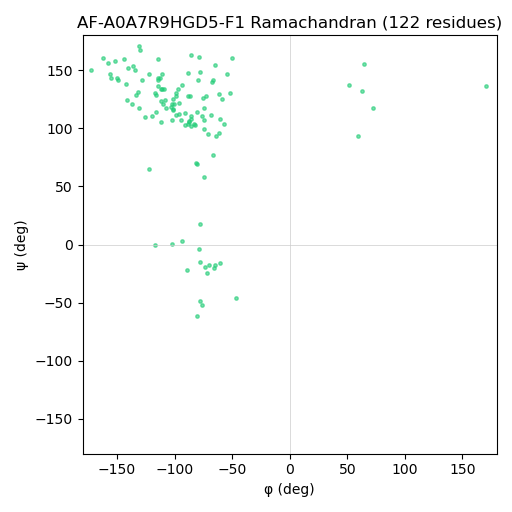LA A C 1
ATOM 694 O O . ALA A 1 85 ? 22.943 9.286 -19.513 1.00 64.44 85 ALA A O 1
ATOM 695 N N . ASN A 1 86 ? 24.345 9.053 -17.779 1.00 55.56 86 ASN A N 1
ATOM 696 C CA . ASN A 1 86 ? 25.199 10.175 -18.143 1.00 55.56 86 ASN A CA 1
ATOM 697 C C . ASN A 1 86 ? 25.957 9.806 -19.422 1.00 55.56 86 ASN A C 1
ATOM 699 O O . ASN A 1 86 ? 27.051 9.251 -19.359 1.00 55.56 86 ASN A O 1
ATOM 703 N N . THR A 1 87 ? 25.431 10.164 -20.590 1.00 56.97 87 THR A N 1
ATOM 704 C CA . THR A 1 87 ? 26.213 10.227 -21.828 1.00 56.97 87 THR A CA 1
ATOM 705 C C . THR A 1 87 ? 27.114 11.462 -21.786 1.00 56.97 87 THR A C 1
ATOM 707 O O . THR A 1 87 ? 27.042 12.340 -22.644 1.00 56.97 87 THR A O 1
ATOM 710 N N . ARG A 1 88 ? 27.979 11.566 -20.767 1.00 57.34 88 ARG A N 1
ATOM 711 C CA . ARG A 1 88 ? 29.182 12.383 -20.901 1.00 57.34 88 ARG A CA 1
ATOM 712 C C . ARG A 1 88 ? 30.083 11.631 -21.867 1.00 57.34 88 ARG A C 1
ATOM 714 O O . ARG A 1 88 ? 30.837 10.749 -21.471 1.00 57.34 88 ARG A O 1
ATOM 721 N N . VAL A 1 89 ? 30.000 11.995 -23.142 1.00 54.94 89 VAL A N 1
ATOM 722 C CA . VAL A 1 89 ? 31.147 11.852 -24.032 1.00 54.94 89 VAL A CA 1
ATOM 723 C C . VAL A 1 89 ? 32.227 12.739 -23.424 1.00 54.94 89 VAL A C 1
ATOM 725 O O . VAL A 1 89 ? 32.219 13.956 -23.591 1.00 54.94 89 VAL A O 1
ATOM 728 N N . SER A 1 90 ? 33.113 12.138 -22.634 1.00 53.81 90 SER A N 1
ATOM 729 C CA . SER A 1 90 ? 34.380 12.747 -22.248 1.00 53.81 90 SER A CA 1
ATOM 730 C C . SER A 1 90 ? 35.229 12.852 -23.514 1.00 53.81 90 SER A C 1
ATOM 732 O O . SER A 1 90 ? 36.089 12.015 -23.772 1.00 53.81 90 SER A O 1
ATOM 734 N N . GLY A 1 91 ? 34.924 13.837 -24.358 1.00 60.66 91 GLY A N 1
ATOM 735 C CA . GLY A 1 91 ? 35.831 14.273 -25.409 1.00 60.66 91 GLY A CA 1
ATOM 736 C C . GLY A 1 91 ? 37.063 14.908 -24.755 1.00 60.66 91 GLY A C 1
ATOM 737 O O . GLY A 1 91 ? 36.915 15.567 -23.721 1.00 60.66 91 GLY A O 1
ATOM 738 N N . PRO A 1 92 ? 38.276 14.696 -25.291 1.00 53.31 92 PRO A N 1
ATOM 739 C CA . PRO A 1 92 ? 39.484 15.265 -24.713 1.00 53.31 92 PRO A CA 1
ATOM 740 C C . PRO A 1 92 ? 39.378 16.793 -24.679 1.00 53.31 92 PRO A C 1
ATOM 742 O O . PRO A 1 92 ? 39.121 17.441 -25.692 1.00 53.31 92 PRO A O 1
ATOM 745 N N . THR A 1 93 ? 39.566 17.360 -23.489 1.00 54.81 93 THR A N 1
ATOM 746 C CA . THR A 1 93 ? 39.610 18.799 -23.232 1.00 54.81 93 THR A CA 1
ATOM 747 C C . THR A 1 93 ? 40.692 19.457 -24.089 1.00 54.81 93 THR A C 1
ATOM 749 O O . THR A 1 93 ? 41.873 19.383 -23.758 1.00 54.81 93 THR A O 1
ATOM 752 N N . THR A 1 94 ? 40.302 20.148 -25.161 1.00 50.41 94 THR A N 1
ATOM 753 C CA . THR A 1 94 ? 41.155 21.149 -25.811 1.00 50.41 94 THR A CA 1
ATOM 754 C C . THR A 1 94 ? 40.744 22.534 -25.332 1.00 50.41 94 THR A C 1
ATOM 756 O O . THR A 1 94 ? 39.651 23.023 -25.609 1.00 50.41 94 THR A O 1
ATOM 759 N N . THR A 1 95 ? 41.640 23.143 -24.570 1.00 50.66 95 THR A N 1
ATOM 760 C CA . THR A 1 95 ? 41.619 24.515 -24.066 1.00 50.66 95 THR A CA 1
ATOM 761 C C . THR A 1 95 ? 41.382 25.540 -25.183 1.00 50.66 95 THR A C 1
ATOM 763 O O . THR A 1 95 ? 42.154 25.556 -26.141 1.00 50.66 95 THR A O 1
ATOM 766 N N . PRO A 1 96 ? 40.441 26.490 -25.032 1.00 47.03 96 PRO A N 1
ATOM 767 C CA . PRO A 1 96 ? 40.480 27.745 -25.769 1.00 47.03 96 PRO A CA 1
ATOM 768 C C . PRO A 1 96 ? 41.020 28.863 -24.865 1.00 47.03 96 PRO A C 1
ATOM 770 O O . PRO A 1 96 ? 40.417 29.233 -23.856 1.00 47.03 96 PRO A O 1
ATOM 773 N N . LYS A 1 97 ? 42.183 29.410 -25.234 1.00 44.50 97 LYS A N 1
ATOM 774 C CA . LYS A 1 97 ? 42.693 30.690 -24.725 1.00 44.50 97 LYS A CA 1
ATOM 775 C C . LYS A 1 97 ? 41.909 31.830 -25.391 1.00 44.50 97 LYS A C 1
ATOM 777 O O . LYS A 1 97 ? 41.920 31.874 -26.611 1.00 44.50 97 LYS A O 1
ATOM 782 N N . GLN A 1 98 ? 41.340 32.715 -24.555 1.00 44.56 98 GLN A N 1
ATOM 783 C CA . GLN A 1 98 ? 41.199 34.191 -24.673 1.00 44.56 98 GLN A CA 1
ATOM 784 C C . GLN A 1 98 ? 40.600 34.747 -25.995 1.00 44.56 98 GLN A C 1
ATOM 786 O O . GLN A 1 98 ? 40.989 34.356 -27.078 1.00 44.56 98 GLN A O 1
ATOM 791 N N . SER A 1 99 ? 39.702 35.730 -26.069 1.00 46.69 99 SER A N 1
ATOM 792 C CA . SER A 1 99 ? 39.350 36.884 -25.229 1.00 46.69 99 SER A CA 1
ATOM 793 C C . SER A 1 99 ? 38.073 37.490 -25.837 1.00 46.69 99 SER A C 1
ATOM 795 O O . SER A 1 99 ? 37.953 37.448 -27.056 1.00 46.69 99 SER A O 1
ATOM 797 N N . ALA A 1 100 ? 37.192 38.114 -25.051 1.00 43.12 100 ALA A N 1
ATOM 798 C CA . ALA A 1 100 ? 36.514 39.382 -25.388 1.00 43.12 100 ALA A CA 1
ATOM 799 C C . ALA A 1 100 ? 35.410 39.682 -24.366 1.00 43.12 100 ALA A C 1
ATOM 801 O O . ALA A 1 100 ? 34.676 38.801 -23.927 1.00 43.12 100 ALA A O 1
ATOM 802 N N . ALA A 1 101 ? 35.363 40.940 -23.951 1.00 48.31 101 ALA A N 1
ATOM 803 C CA . ALA A 1 101 ? 34.593 41.464 -22.838 1.00 48.31 101 ALA A CA 1
ATOM 804 C C . ALA A 1 101 ? 33.142 41.832 -23.201 1.00 48.31 101 ALA A C 1
ATOM 806 O O . ALA A 1 101 ? 32.850 42.106 -24.359 1.00 48.31 101 ALA A O 1
ATOM 807 N N . CYS A 1 102 ? 32.323 41.974 -22.145 1.00 42.66 102 CYS A N 1
ATOM 808 C CA . CYS A 1 102 ? 30.988 42.598 -22.079 1.00 42.66 102 CYS A CA 1
ATOM 809 C C . CYS A 1 102 ? 29.900 41.904 -22.935 1.00 42.66 102 CYS A C 1
ATOM 811 O O . CYS A 1 102 ? 30.105 41.573 -24.090 1.00 42.66 102 CYS A O 1
ATOM 813 N N . HIS A 1 103 ? 28.695 41.613 -22.445 1.00 43.94 103 HIS A N 1
ATOM 814 C CA . HIS A 1 103 ? 27.729 42.587 -21.946 1.00 43.94 103 HIS A CA 1
ATOM 815 C C . HIS A 1 103 ? 26.749 41.952 -20.949 1.00 43.94 103 HIS A C 1
ATOM 817 O O . HIS A 1 103 ? 26.347 40.797 -21.069 1.00 43.94 103 HIS A O 1
ATOM 823 N N . SER A 1 104 ? 26.323 42.754 -19.975 1.00 55.47 104 SER A N 1
ATOM 824 C CA . SER A 1 104 ? 25.208 42.442 -19.086 1.00 55.47 104 SER A CA 1
ATOM 825 C C . SER A 1 104 ? 23.890 42.605 -19.849 1.00 55.47 104 SER A C 1
ATOM 827 O O . SER A 1 104 ? 23.563 43.707 -20.288 1.00 55.47 104 SER A O 1
ATOM 829 N N . ALA A 1 105 ? 23.121 41.528 -20.009 1.00 48.22 105 ALA A N 1
ATOM 830 C CA . ALA A 1 105 ? 21.761 41.610 -20.528 1.00 48.22 105 ALA A CA 1
ATOM 831 C C . ALA A 1 105 ? 20.802 41.961 -19.380 1.00 48.22 105 ALA A C 1
ATOM 833 O O . ALA A 1 105 ? 20.468 41.119 -18.545 1.00 48.22 105 ALA A O 1
ATOM 834 N N . ARG A 1 106 ? 20.347 43.217 -19.322 1.00 51.25 106 ARG A N 1
ATOM 835 C CA . ARG A 1 106 ? 19.201 43.599 -18.486 1.00 51.25 106 ARG A CA 1
ATOM 836 C C . ARG A 1 106 ? 17.910 43.266 -19.230 1.00 51.25 106 ARG A C 1
ATOM 838 O O . ARG A 1 106 ? 17.489 44.017 -20.102 1.00 51.25 106 ARG A O 1
ATOM 845 N N . ALA A 1 107 ? 17.257 42.171 -18.851 1.00 45.22 107 ALA A N 1
ATOM 846 C CA . ALA A 1 107 ? 15.874 41.923 -19.238 1.00 45.22 107 ALA A CA 1
ATOM 847 C C . ALA A 1 107 ? 14.957 42.805 -18.376 1.00 45.22 107 ALA A C 1
ATOM 849 O O . ALA A 1 107 ? 14.849 42.607 -17.167 1.00 45.22 107 ALA A O 1
ATOM 850 N N . THR A 1 108 ? 14.319 43.806 -18.981 1.00 50.47 108 THR A N 1
ATOM 851 C CA . THR A 1 108 ? 13.241 44.561 -18.330 1.00 50.47 108 THR A CA 1
ATOM 852 C C . THR A 1 108 ? 11.909 44.048 -18.855 1.00 50.47 108 THR A C 1
ATOM 854 O O . THR A 1 108 ? 11.615 44.149 -20.041 1.00 50.47 108 THR A O 1
ATOM 857 N N . TYR A 1 109 ? 11.106 43.472 -17.965 1.00 48.69 109 TYR A N 1
ATOM 858 C CA . TYR A 1 109 ? 9.739 43.058 -18.251 1.00 48.69 109 TYR A CA 1
ATOM 859 C C . TYR A 1 109 ? 8.807 44.219 -17.900 1.00 48.69 109 TYR A C 1
ATOM 861 O O . TYR A 1 109 ? 8.670 44.598 -16.739 1.00 48.69 109 TYR A O 1
ATOM 869 N N . LYS A 1 110 ? 8.165 44.819 -18.904 1.00 44.34 110 LYS A N 1
ATOM 870 C CA . LYS A 1 110 ? 7.016 45.694 -18.661 1.00 44.34 110 LYS A CA 1
ATOM 871 C C . LYS A 1 110 ? 5.756 44.850 -18.799 1.00 44.34 110 LYS A C 1
ATOM 873 O O . LYS A 1 110 ? 5.387 44.460 -19.900 1.00 44.34 110 LYS A O 1
ATOM 878 N N . PHE A 1 111 ? 5.122 44.558 -17.667 1.00 48.47 111 PHE A N 1
ATOM 879 C CA . PHE A 1 111 ? 3.749 44.069 -17.634 1.00 48.47 111 PHE A CA 1
ATOM 880 C C . PHE A 1 111 ? 2.833 45.206 -18.072 1.00 48.47 111 PHE A C 1
ATOM 882 O O . PHE A 1 111 ? 2.701 46.177 -17.337 1.00 48.47 111 PHE A O 1
ATOM 889 N N . LEU A 1 112 ? 2.220 45.082 -19.246 1.00 41.62 112 LEU A N 1
ATOM 890 C CA . LEU A 1 112 ? 0.957 45.723 -19.607 1.00 41.62 112 LEU A CA 1
ATOM 891 C C . LEU A 1 112 ? 0.297 44.879 -20.709 1.00 41.62 112 LEU A C 1
ATOM 893 O O . LEU A 1 112 ? 0.961 44.240 -21.518 1.00 41.62 112 LEU A O 1
ATOM 897 N N . SER A 1 113 ? -1.023 44.806 -20.619 1.00 48.12 113 SER A N 1
ATOM 898 C CA . SER A 1 113 ? -1.945 43.842 -21.217 1.00 48.12 113 SER A CA 1
ATOM 899 C C . SER A 1 113 ? -1.874 43.648 -22.740 1.00 48.12 113 SER A C 1
ATOM 901 O O . SER A 1 113 ? -1.764 44.619 -23.479 1.00 48.12 113 SER A O 1
ATOM 903 N N . ALA A 1 114 ? -2.152 42.399 -23.141 1.00 51.44 114 ALA A N 1
ATOM 904 C CA . ALA A 1 114 ? -2.509 41.888 -24.474 1.00 51.44 114 ALA A CA 1
ATOM 905 C C . ALA A 1 114 ? -1.393 41.828 -25.545 1.00 51.44 114 ALA A C 1
ATOM 907 O O . ALA A 1 114 ? -0.874 42.838 -25.996 1.00 51.44 114 ALA A O 1
ATOM 908 N N . LEU A 1 115 ? -1.112 40.589 -25.983 1.00 53.50 115 LEU A N 1
ATOM 909 C CA . LEU A 1 115 ? -0.174 40.151 -27.031 1.00 53.50 115 LEU A CA 1
ATOM 910 C C . LEU A 1 115 ? 1.308 40.518 -26.824 1.00 53.50 115 LEU A C 1
ATOM 912 O O . LEU A 1 115 ? 1.798 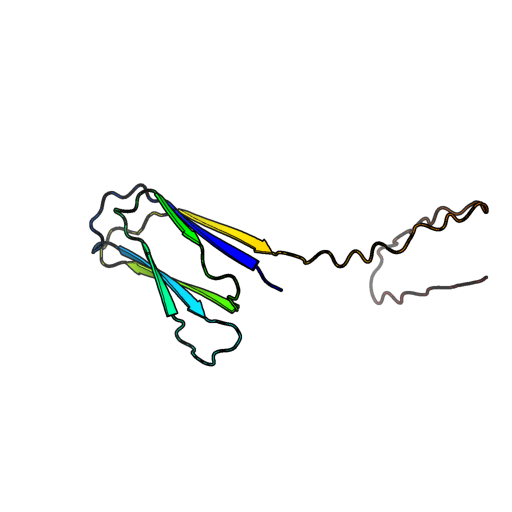41.543 -27.285 1.00 53.50 115 LEU A O 1
ATOM 916 N N . SER A 1 116 ? 2.060 39.596 -26.215 1.00 41.81 116 SER A N 1
ATOM 917 C CA . SER A 1 116 ? 3.525 39.654 -26.199 1.00 41.81 116 SER A CA 1
ATOM 918 C C . SER A 1 116 ? 4.091 38.990 -27.456 1.00 41.81 116 SER A C 1
ATOM 920 O O . SER A 1 116 ? 4.030 37.769 -27.609 1.00 41.81 116 SER A O 1
ATOM 922 N N . LEU A 1 117 ? 4.621 39.810 -28.362 1.00 40.53 117 LEU A N 1
ATOM 923 C CA . LEU A 1 117 ? 5.415 39.396 -29.515 1.00 40.53 117 LEU A CA 1
ATOM 924 C C . LEU A 1 117 ? 6.888 39.522 -29.107 1.00 40.53 117 LEU A C 1
ATOM 926 O O . LEU A 1 117 ? 7.372 40.623 -28.840 1.00 40.53 117 LEU A O 1
ATOM 930 N N . LEU A 1 118 ? 7.594 38.396 -28.992 1.00 51.97 118 LEU A N 1
ATOM 931 C CA . LEU A 1 118 ? 9.014 38.392 -28.641 1.00 51.97 118 LEU A CA 1
ATOM 932 C C . LEU A 1 118 ? 9.825 38.846 -29.863 1.00 51.97 118 LEU A C 1
ATOM 934 O O . LEU A 1 118 ? 10.070 38.060 -30.774 1.00 51.97 118 LEU A O 1
ATOM 938 N N . VAL A 1 119 ? 10.235 40.115 -29.897 1.00 50.03 119 VAL A N 1
ATOM 939 C CA . VAL A 1 119 ? 11.148 40.617 -30.932 1.00 50.03 119 VAL A CA 1
ATOM 940 C C . VAL A 1 119 ? 12.583 40.465 -30.433 1.00 50.03 119 VAL A C 1
ATOM 942 O O . VAL A 1 119 ? 13.057 41.246 -29.610 1.00 50.03 119 VAL A O 1
ATOM 945 N N . LEU A 1 120 ? 13.280 39.447 -30.937 1.00 44.12 120 LEU A N 1
ATOM 946 C CA . LEU A 1 120 ? 14.733 39.334 -30.825 1.00 44.12 120 LEU A CA 1
ATOM 947 C C . LEU A 1 120 ? 15.364 40.120 -31.979 1.00 44.12 120 LEU A C 1
ATOM 949 O O . LEU A 1 120 ? 15.394 39.643 -33.110 1.00 44.12 120 LEU A O 1
ATOM 953 N N . VAL A 1 121 ? 15.864 41.327 -31.703 1.00 50.22 121 VAL A N 1
ATOM 954 C CA . VAL A 1 121 ? 16.760 42.023 -32.637 1.00 50.22 121 VAL A CA 1
ATOM 955 C C . VAL A 1 121 ? 18.175 41.534 -32.362 1.00 50.22 121 VAL A C 1
ATOM 957 O O . VAL A 1 121 ? 18.743 41.825 -31.310 1.00 50.22 121 VAL A O 1
ATOM 960 N N . VAL A 1 122 ? 18.732 40.778 -33.304 1.00 47.31 122 VAL A N 1
ATOM 961 C CA . VAL A 1 122 ? 20.145 40.396 -33.305 1.00 47.31 122 VAL A CA 1
ATOM 962 C C . VAL A 1 122 ? 20.846 41.294 -34.318 1.00 47.31 122 VAL A C 1
ATOM 964 O O . VAL A 1 122 ? 20.649 41.125 -35.516 1.00 47.31 122 VAL A O 1
ATOM 967 N N . ASN A 1 123 ? 21.640 42.250 -33.840 1.00 43.28 123 ASN A N 1
ATOM 968 C CA . ASN A 1 123 ? 22.615 42.956 -34.670 1.00 43.28 123 ASN A CA 1
ATOM 969 C C . ASN A 1 123 ? 24.006 42.470 -34.262 1.00 43.28 123 ASN A C 1
ATOM 971 O O . ASN A 1 123 ? 24.339 42.518 -33.074 1.00 43.28 123 ASN A O 1
ATOM 975 N N . CYS A 1 124 ? 24.765 41.969 -35.239 1.00 37.53 124 CYS A N 1
ATOM 976 C CA . CYS A 1 124 ? 26.203 41.741 -35.101 1.00 37.53 124 CYS A CA 1
ATOM 977 C C . CYS A 1 124 ? 26.960 43.068 -35.067 1.00 37.53 124 CYS A C 1
ATOM 979 O O . CYS A 1 124 ? 26.549 43.997 -35.800 1.00 37.53 124 CYS A O 1
#

Mean predicted aligned error: 16.15 Å

Nearest PDB structures (foldseek):
  4gwm-assembly1_A  TM=5.475E-01  e=1.703E-01  Homo sapiens
  4gwn-assembly1_A  TM=6.154E-01  e=3.329E-01  Homo sapiens
  4gwm-assembly1_B  TM=4.444E-01  e=2.381E-01  Homo sapiens
  8fxs-assembly1_B  TM=4.957E-01  e=1.017E+00  Homo sapiens
  8fxs-assembly1_A  TM=3.615E-01  e=6.507E-01  Homo sapiens

Organism: Timema poppense (NCBI:txid170557)

pLDDT: mean 74.85, std 20.0, range [37.53, 97.06]

Solvent-accessible surface area (backbone atoms only — not comparable to full-atom values): 8185 Å² total; per-residue (Å²): 134,49,32,41,41,35,39,34,39,34,30,88,44,90,44,60,57,76,38,29,37,40,34,37,26,34,29,45,75,88,56,92,56,90,78,40,52,79,75,50,72,48,32,34,71,46,40,70,46,73,48,73,52,67,48,67,61,59,52,75,46,78,48,76,46,78,66,49,92,67,77,89,63,70,47,80,48,75,49,78,46,74,59,74,82,79,81,71,77,80,66,85,89,75,86,80,82,86,85,84,80,88,80,86,83,82,86,81,84,79,91,73,86,81,84,90,77,88,79,82,85,85,79,134

Foldseek 3Di:
DWKKKKKKKAAPDPDPQLQKKKWKFFDFPPDPDPVGDTQDIGGRNCRMDMDIDGRGTPDIDIDIDGNDPDDGDMDMDMDMGDDDPPPPPCDPDDDDDDDDDDDDDDDDDDDDDDDDDDDDDDDD